Protein AF-A0A519V2M4-F1 (afdb_monomer)

Structure (mmCIF, N/CA/C/O backbone):
data_AF-A0A519V2M4-F1
#
_entry.id   AF-A0A519V2M4-F1
#
loop_
_atom_site.group_PDB
_atom_site.id
_atom_site.type_symbol
_atom_site.label_atom_id
_atom_site.label_alt_id
_atom_site.label_comp_id
_atom_site.label_asym_id
_atom_site.label_entity_id
_atom_site.label_seq_id
_atom_site.pdbx_PDB_ins_code
_atom_site.Cartn_x
_atom_site.Cartn_y
_atom_site.Cartn_z
_atom_site.occupancy
_atom_site.B_iso_or_equiv
_atom_site.auth_seq_id
_atom_site.auth_comp_id
_atom_site.auth_asym_id
_atom_site.auth_atom_id
_atom_site.pdbx_PDB_model_num
ATOM 1 N N . MET A 1 1 ? 21.438 -32.129 -92.094 1.00 58.09 1 MET A N 1
ATOM 2 C CA . MET A 1 1 ? 22.232 -31.288 -91.166 1.00 58.09 1 MET A CA 1
ATOM 3 C C . MET A 1 1 ? 21.271 -30.340 -90.459 1.00 58.09 1 MET A C 1
ATOM 5 O O . MET A 1 1 ? 20.627 -29.584 -91.165 1.00 58.09 1 MET A O 1
ATOM 9 N N . GLY A 1 2 ? 21.097 -30.385 -89.130 1.00 59.22 2 GLY A N 1
ATOM 10 C CA . GLY A 1 2 ? 20.217 -29.382 -88.497 1.00 59.22 2 GLY A CA 1
ATOM 11 C C . GLY A 1 2 ? 19.750 -29.564 -87.052 1.00 59.22 2 GLY A C 1
ATOM 12 O O . GLY A 1 2 ? 19.268 -28.591 -86.493 1.00 59.22 2 GLY A O 1
ATOM 13 N N . VAL A 1 3 ? 19.905 -30.729 -86.410 1.00 55.12 3 VAL A N 1
ATOM 14 C CA . VAL A 1 3 ? 19.306 -30.942 -85.066 1.00 55.12 3 VAL A CA 1
ATOM 15 C C . VAL A 1 3 ? 20.340 -30.894 -83.927 1.00 55.12 3 VAL A C 1
ATOM 17 O O . VAL A 1 3 ? 20.066 -30.357 -82.857 1.00 55.12 3 VAL A O 1
ATOM 20 N N . GLY A 1 4 ? 21.583 -31.327 -84.173 1.00 57.6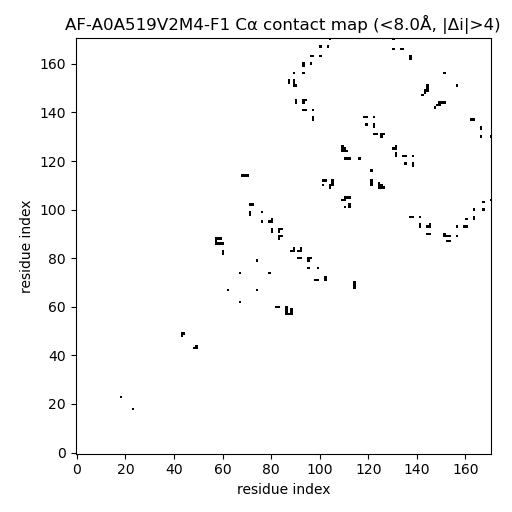2 4 GLY A N 1
ATOM 21 C CA . GLY A 1 4 ? 22.637 -31.354 -83.142 1.00 57.62 4 GLY A CA 1
ATOM 22 C C . GLY A 1 4 ? 23.121 -29.976 -82.663 1.00 57.62 4 GLY A C 1
ATOM 23 O O . GLY A 1 4 ? 23.548 -29.830 -81.521 1.00 57.62 4 GLY A O 1
ATOM 24 N N . ARG A 1 5 ? 23.007 -28.932 -83.499 1.00 63.19 5 ARG A N 1
ATOM 25 C CA . ARG A 1 5 ? 23.427 -27.558 -83.145 1.00 63.19 5 ARG A CA 1
ATOM 26 C C . ARG A 1 5 ? 22.458 -26.844 -82.200 1.00 63.19 5 ARG A C 1
ATOM 28 O O . ARG A 1 5 ? 22.880 -25.919 -81.511 1.00 63.19 5 ARG A O 1
ATOM 35 N N . TRP A 1 6 ? 21.188 -27.249 -82.171 1.00 64.06 6 TRP A N 1
ATOM 36 C CA . TRP A 1 6 ? 20.187 -26.658 -81.280 1.00 64.06 6 TRP A CA 1
ATOM 37 C C . TRP A 1 6 ? 20.323 -27.213 -79.855 1.00 64.06 6 TRP A C 1
ATOM 39 O O . TRP A 1 6 ? 20.360 -26.446 -78.896 1.00 64.06 6 TRP A O 1
ATOM 49 N N . PHE A 1 7 ? 20.556 -28.525 -79.728 1.00 62.03 7 PHE A N 1
ATOM 50 C CA . PHE A 1 7 ? 20.807 -29.186 -78.442 1.00 62.03 7 PHE A CA 1
ATOM 51 C C . PHE A 1 7 ? 22.091 -28.703 -77.749 1.00 62.03 7 PHE A C 1
ATOM 53 O O . PHE A 1 7 ? 22.096 -28.495 -76.538 1.00 62.03 7 PHE A O 1
ATOM 60 N N . ALA A 1 8 ? 23.160 -28.437 -78.508 1.00 63.94 8 ALA A N 1
ATOM 61 C CA . ALA A 1 8 ? 24.414 -27.929 -77.945 1.00 63.94 8 ALA A CA 1
ATOM 62 C C . ALA A 1 8 ? 24.279 -26.525 -77.312 1.00 63.94 8 ALA A C 1
ATOM 64 O O . ALA A 1 8 ? 24.966 -26.231 -76.337 1.00 63.94 8 ALA A O 1
ATOM 65 N N . LYS A 1 9 ? 23.368 -25.671 -77.809 1.00 62.59 9 LYS A N 1
ATOM 66 C CA . LYS A 1 9 ? 23.121 -24.325 -77.252 1.00 62.59 9 LYS A CA 1
ATOM 67 C C . LYS A 1 9 ? 22.305 -24.334 -75.957 1.00 62.59 9 LYS A C 1
ATOM 69 O O . LYS A 1 9 ? 22.457 -23.422 -75.153 1.00 62.59 9 LYS A O 1
ATOM 74 N N . LEU A 1 10 ? 21.471 -25.352 -75.746 1.00 62.97 10 LEU A N 1
ATOM 75 C CA . LEU A 1 10 ? 20.681 -25.507 -74.519 1.00 62.97 10 LEU A CA 1
ATOM 76 C C . LEU A 1 10 ? 21.541 -25.929 -73.320 1.00 62.97 10 LEU A C 1
ATOM 78 O O . LEU A 1 10 ? 21.219 -25.580 -72.190 1.00 62.97 10 LEU A O 1
ATOM 82 N N . PHE A 1 11 ? 22.662 -26.615 -73.564 1.00 61.03 11 PHE A N 1
ATOM 83 C CA . PHE A 1 11 ? 23.575 -27.072 -72.511 1.00 61.03 11 PHE A CA 1
ATOM 84 C C . PHE A 1 11 ? 24.849 -26.221 -72.354 1.00 61.03 11 PHE A C 1
ATOM 86 O O . PHE A 1 11 ? 25.523 -26.323 -71.332 1.00 61.03 11 PHE A O 1
ATOM 93 N N . SER A 1 12 ? 25.174 -25.337 -73.307 1.00 57.81 12 SER A N 1
ATOM 94 C CA . SER A 1 12 ? 26.338 -24.436 -73.201 1.00 57.81 12 SER A CA 1
ATOM 95 C C . SER A 1 12 ? 26.065 -23.141 -72.420 1.00 57.81 12 SER A C 1
ATOM 97 O O . SER A 1 12 ? 26.973 -22.334 -72.250 1.00 57.81 12 SER A O 1
ATOM 99 N N . GLY A 1 13 ? 24.824 -22.914 -71.974 1.00 54.69 13 GLY A N 1
ATOM 100 C CA . GLY A 1 13 ? 24.400 -21.725 -71.219 1.00 54.69 13 GLY A CA 1
ATOM 101 C C . GLY A 1 13 ? 24.462 -21.875 -69.697 1.00 54.69 13 GLY A C 1
ATOM 102 O O . GLY A 1 13 ? 24.016 -20.986 -68.979 1.00 54.69 13 GLY A O 1
ATOM 103 N N . GLY A 1 14 ? 25.012 -22.983 -69.192 1.00 52.94 14 GLY A N 1
ATOM 104 C CA . GLY A 1 14 ? 25.264 -23.217 -67.770 1.00 52.94 14 GLY A CA 1
ATOM 105 C C . GLY A 1 14 ? 26.476 -22.437 -67.267 1.00 52.94 14 GLY A C 1
ATOM 106 O O . GLY A 1 14 ? 27.431 -23.025 -66.760 1.00 52.94 14 GLY A O 1
ATOM 107 N N . GLY A 1 15 ? 26.454 -21.112 -67.417 1.00 50.91 15 GLY A N 1
ATOM 108 C CA . GLY A 1 15 ? 27.313 -20.244 -66.632 1.00 50.91 15 GLY A CA 1
ATOM 109 C C . GLY A 1 15 ? 26.948 -20.468 -65.173 1.00 50.91 15 GLY A C 1
ATOM 110 O O . GLY A 1 15 ? 25.916 -19.991 -64.709 1.00 50.91 15 GLY A O 1
ATOM 111 N N . LYS A 1 16 ? 27.766 -21.241 -64.454 1.00 55.62 16 LYS A N 1
ATOM 112 C CA . LYS A 1 16 ? 27.754 -21.253 -62.995 1.00 55.62 16 LYS A CA 1
ATOM 113 C C . LYS A 1 16 ? 28.049 -19.813 -62.589 1.00 55.62 16 LYS A C 1
ATOM 115 O O . LYS A 1 16 ? 29.212 -19.426 -62.517 1.00 55.62 16 LYS A O 1
ATOM 120 N N . HIS A 1 17 ? 27.015 -18.998 -62.399 1.00 56.97 17 HIS A N 1
ATOM 121 C CA . HIS A 1 17 ? 27.154 -17.743 -61.688 1.00 56.97 17 HIS A CA 1
ATOM 122 C C . HIS A 1 17 ? 27.524 -18.152 -60.271 1.00 56.97 17 HIS A C 1
ATOM 124 O O . HIS A 1 17 ? 26.652 -18.418 -59.446 1.00 56.97 17 HIS A O 1
ATOM 130 N N . LEU A 1 18 ? 28.828 -18.319 -60.023 1.00 57.22 18 LEU A N 1
ATOM 131 C CA . LEU A 1 18 ? 29.331 -18.395 -58.669 1.00 57.22 18 LEU A CA 1
ATOM 132 C C . LEU A 1 18 ? 28.782 -17.139 -57.992 1.00 57.22 18 LEU A C 1
ATOM 134 O O . LEU A 1 18 ? 29.059 -16.037 -58.482 1.00 57.22 18 LEU A O 1
ATOM 138 N N . PRO A 1 19 ? 27.949 -17.275 -56.947 1.00 60.31 19 PRO A N 1
ATOM 139 C CA . PRO A 1 19 ? 27.502 -16.108 -56.215 1.00 60.31 19 PRO A CA 1
ATOM 140 C C . PRO A 1 19 ? 28.758 -15.356 -55.785 1.00 60.31 19 PRO A C 1
ATOM 142 O O . PRO A 1 19 ? 29.703 -15.975 -55.290 1.00 60.31 19 PRO A O 1
ATOM 145 N N . ASN A 1 20 ? 28.790 -14.048 -56.061 1.00 72.44 20 ASN A N 1
ATOM 146 C CA . ASN A 1 20 ? 29.937 -13.197 -55.759 1.00 72.44 20 ASN A CA 1
ATOM 147 C C . ASN A 1 20 ? 30.458 -13.545 -54.363 1.00 72.44 20 ASN A C 1
ATOM 149 O O . ASN A 1 20 ? 29.676 -13.602 -53.416 1.00 72.44 20 ASN A O 1
ATOM 153 N N . THR A 1 21 ? 31.761 -13.776 -54.214 1.00 72.25 21 THR A N 1
ATOM 154 C CA . THR A 1 21 ? 32.349 -14.178 -52.927 1.00 72.25 21 THR A CA 1
ATOM 155 C C . THR A 1 21 ? 31.961 -13.202 -51.809 1.00 72.25 21 THR A C 1
ATOM 157 O O . THR A 1 21 ? 31.676 -13.621 -50.693 1.00 72.25 21 THR A O 1
ATOM 160 N N . ALA A 1 22 ? 31.813 -11.913 -52.134 1.00 71.62 22 ALA A N 1
ATOM 161 C CA . ALA A 1 22 ? 31.272 -10.891 -51.237 1.00 71.62 22 ALA A CA 1
ATOM 162 C C . ALA A 1 22 ? 29.820 -11.157 -50.779 1.00 71.62 22 ALA A C 1
ATOM 164 O O . ALA A 1 22 ? 29.504 -10.964 -49.609 1.00 71.62 22 ALA A O 1
ATOM 165 N N . PHE A 1 23 ? 28.947 -11.644 -51.665 1.00 77.19 23 PHE A N 1
ATOM 166 C CA . PHE A 1 23 ? 27.564 -12.016 -51.346 1.00 77.19 23 PHE A CA 1
ATOM 167 C C . PHE A 1 23 ? 27.500 -13.241 -50.424 1.00 77.19 23 PHE A C 1
ATOM 169 O O . PHE A 1 23 ? 26.738 -13.252 -49.461 1.00 77.19 23 PHE A O 1
ATOM 176 N N . LEU A 1 24 ? 28.344 -14.249 -50.665 1.00 80.31 24 LEU A N 1
ATOM 177 C CA . LEU A 1 24 ? 28.448 -15.420 -49.789 1.00 80.31 24 LEU A CA 1
ATOM 178 C C . LEU A 1 24 ? 28.970 -15.057 -48.391 1.00 80.31 24 LEU A C 1
ATOM 180 O O . LEU A 1 24 ? 28.464 -15.559 -47.387 1.00 80.31 24 LEU A O 1
ATOM 184 N N . ILE A 1 25 ? 29.962 -14.166 -48.322 1.00 80.88 25 ILE A N 1
ATOM 185 C CA . ILE A 1 25 ? 30.502 -13.655 -47.059 1.00 80.88 25 ILE A CA 1
ATOM 186 C C . ILE A 1 25 ? 29.423 -12.873 -46.300 1.00 80.88 25 ILE A C 1
ATOM 188 O O . ILE A 1 25 ? 29.211 -13.124 -45.115 1.00 80.88 25 ILE A O 1
ATOM 192 N N . PHE A 1 26 ? 28.695 -11.986 -46.984 1.00 84.56 26 PHE A N 1
ATOM 193 C CA . PHE A 1 26 ? 27.569 -11.256 -46.402 1.00 84.56 26 PHE A CA 1
ATOM 194 C C . PHE A 1 26 ? 26.508 -12.204 -45.829 1.00 84.56 26 PHE A C 1
ATOM 196 O O . PHE A 1 26 ? 26.121 -12.060 -44.672 1.00 84.56 26 PHE A O 1
ATOM 203 N N . LEU A 1 27 ? 26.093 -13.219 -46.595 1.00 86.56 27 LEU A N 1
ATOM 204 C CA . LEU A 1 27 ? 25.068 -14.172 -46.167 1.00 86.56 27 LEU A CA 1
ATOM 205 C C . LEU A 1 27 ? 25.510 -14.992 -44.944 1.00 86.56 27 LEU A C 1
ATOM 207 O O . LEU A 1 27 ? 24.711 -15.225 -44.038 1.00 86.56 27 LEU A O 1
ATOM 211 N N . LYS A 1 28 ? 26.793 -15.374 -44.876 1.00 86.31 28 LYS A N 1
ATOM 212 C CA . LYS A 1 28 ? 27.375 -16.054 -43.710 1.00 86.31 28 LYS A CA 1
ATOM 213 C C . LYS A 1 28 ? 27.281 -15.187 -42.452 1.00 86.31 28 LYS A C 1
ATOM 215 O O . LYS A 1 28 ? 26.836 -15.674 -41.416 1.00 86.31 28 LYS A O 1
ATOM 220 N N . TYR A 1 29 ? 27.687 -13.919 -42.526 1.00 90.19 29 TYR A N 1
ATOM 221 C CA . TYR A 1 29 ? 27.616 -13.021 -41.370 1.00 90.19 29 TYR A CA 1
ATOM 222 C C . TYR A 1 29 ? 26.171 -1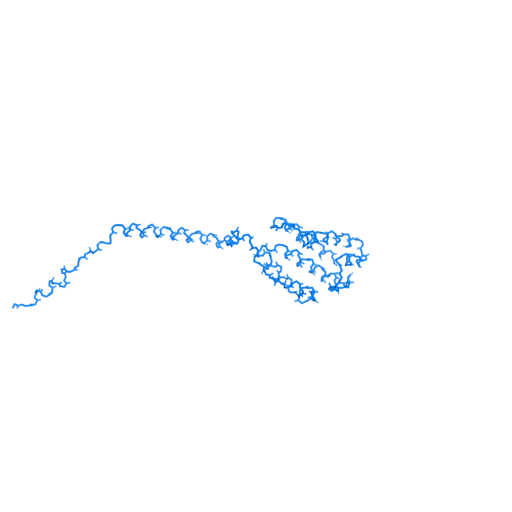2.678 -40.992 1.00 90.19 29 TYR A C 1
ATOM 224 O O . TYR A 1 29 ? 25.852 -12.664 -39.806 1.00 90.19 29 TYR A O 1
ATOM 232 N N . ALA A 1 30 ? 25.280 -12.500 -41.971 1.00 89.88 30 ALA A N 1
ATOM 233 C CA . ALA A 1 30 ? 23.855 -12.290 -41.727 1.00 89.88 30 ALA A CA 1
ATOM 234 C C . ALA A 1 30 ? 23.223 -13.478 -40.981 1.00 89.88 30 ALA A C 1
ATOM 236 O O . ALA A 1 30 ? 22.490 -13.278 -40.014 1.00 89.88 30 ALA A O 1
ATOM 237 N N . ALA A 1 31 ? 23.563 -14.713 -41.367 1.00 90.75 31 ALA A N 1
ATOM 238 C CA . ALA A 1 31 ? 23.095 -15.918 -40.686 1.00 90.75 31 ALA A CA 1
ATOM 239 C C . ALA A 1 31 ? 23.612 -16.016 -39.239 1.00 90.75 31 ALA A C 1
ATO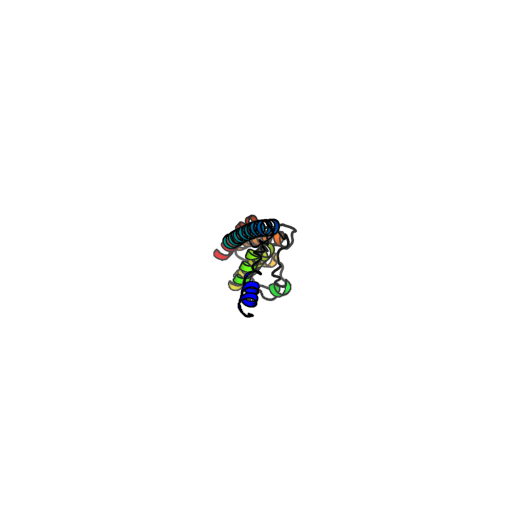M 241 O O . ALA A 1 31 ? 22.856 -16.396 -38.348 1.00 90.75 31 ALA A O 1
ATOM 242 N N . ILE A 1 32 ? 24.869 -15.631 -38.985 1.00 91.81 32 ILE A N 1
ATOM 243 C CA . ILE A 1 32 ? 25.439 -15.602 -37.628 1.00 91.81 32 ILE A CA 1
ATOM 244 C C . ILE A 1 32 ? 24.717 -14.566 -36.761 1.00 91.81 32 ILE A C 1
ATOM 246 O O . ILE A 1 32 ? 24.312 -14.887 -35.647 1.00 91.81 32 ILE A O 1
ATOM 250 N N . VAL A 1 33 ? 24.509 -13.348 -37.270 1.00 93.38 33 VAL A N 1
ATOM 251 C CA . VAL A 1 33 ? 23.782 -12.293 -36.545 1.00 93.38 33 VAL A CA 1
ATOM 252 C C . VAL A 1 33 ? 22.359 -12.739 -36.223 1.00 93.38 33 VAL A C 1
ATOM 254 O O . VAL A 1 33 ? 21.905 -12.566 -35.095 1.00 93.38 33 VAL A O 1
ATOM 257 N N . LEU A 1 34 ? 21.673 -13.366 -37.180 1.00 93.44 34 LEU A N 1
ATOM 258 C CA . LEU A 1 34 ? 20.314 -13.860 -36.987 1.00 93.44 34 LEU A CA 1
ATOM 259 C C . LEU A 1 34 ? 20.257 -14.999 -35.960 1.00 93.44 34 LEU A C 1
ATOM 261 O O . LEU A 1 34 ? 19.365 -15.011 -35.116 1.00 93.44 34 LEU A O 1
ATOM 265 N N . ALA A 1 35 ? 21.232 -15.912 -35.972 1.00 92.06 35 ALA A N 1
ATOM 266 C CA . ALA A 1 35 ? 21.340 -16.972 -34.973 1.00 92.06 35 ALA A CA 1
ATOM 267 C C . ALA A 1 35 ? 21.597 -16.412 -33.564 1.00 92.06 35 ALA A C 1
ATOM 269 O O . ALA A 1 35 ? 20.941 -16.829 -32.613 1.00 92.06 35 ALA A O 1
ATOM 270 N N . VAL A 1 36 ? 22.496 -15.431 -33.427 1.00 92.94 36 VAL A N 1
ATOM 271 C CA . VAL A 1 36 ? 22.757 -14.754 -32.146 1.00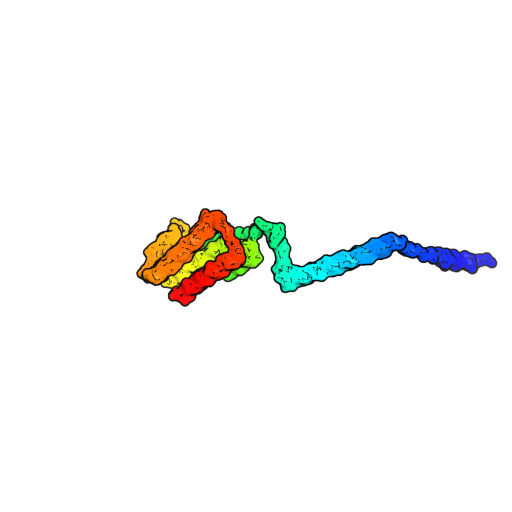 92.94 36 VAL A CA 1
ATOM 272 C C . VAL A 1 36 ? 21.512 -14.011 -31.663 1.00 92.94 36 VAL A C 1
ATOM 274 O O . VAL A 1 36 ? 21.132 -14.162 -30.506 1.00 92.94 36 VAL A O 1
ATOM 277 N N . ALA A 1 37 ? 20.830 -13.272 -32.542 1.00 89.81 37 ALA A N 1
ATOM 278 C CA . ALA A 1 37 ? 19.589 -12.575 -32.209 1.00 89.81 37 ALA A CA 1
ATOM 279 C C . ALA A 1 37 ? 18.492 -13.544 -31.744 1.00 89.81 37 ALA A C 1
ATOM 281 O O . ALA A 1 37 ? 17.781 -13.256 -30.785 1.00 89.81 37 ALA A O 1
ATOM 282 N N . LEU A 1 38 ? 18.389 -14.715 -32.378 1.00 91.81 38 LEU A N 1
ATOM 283 C CA . LEU A 1 38 ? 17.427 -15.749 -32.010 1.00 91.81 38 LEU A CA 1
ATOM 284 C C . LEU A 1 38 ? 17.770 -16.402 -30.663 1.00 91.81 38 LEU A C 1
ATOM 286 O O . LEU A 1 38 ? 16.872 -16.623 -29.854 1.00 91.81 38 LEU A O 1
ATOM 290 N N . ILE A 1 39 ? 19.052 -16.654 -30.380 1.00 89.19 39 ILE A N 1
ATOM 291 C CA . ILE A 1 39 ? 19.501 -17.148 -29.069 1.00 89.19 39 ILE A CA 1
ATOM 292 C C . ILE A 1 39 ? 19.192 -16.119 -27.979 1.00 89.19 39 ILE A C 1
ATOM 294 O O . ILE A 1 39 ? 18.601 -16.477 -26.964 1.00 89.19 39 ILE A O 1
ATOM 298 N N . VAL A 1 40 ? 19.522 -14.843 -28.202 1.00 85.38 40 VAL A N 1
ATOM 299 C CA . VAL A 1 40 ? 19.187 -13.752 -27.274 1.00 85.38 40 VAL A CA 1
ATOM 300 C C . VAL A 1 40 ? 17.676 -13.691 -27.053 1.00 85.38 40 VAL A C 1
ATOM 302 O O . VAL A 1 40 ? 17.235 -13.669 -25.910 1.00 85.38 40 VAL A O 1
ATOM 305 N N . PHE A 1 41 ? 16.874 -13.756 -28.117 1.00 84.62 41 PHE A N 1
ATOM 306 C CA . PHE A 1 41 ? 15.414 -13.757 -28.026 1.00 84.62 41 PHE A CA 1
ATOM 307 C C . PHE A 1 41 ? 14.870 -14.927 -27.189 1.00 84.62 41 PHE A C 1
ATOM 309 O O . PHE A 1 41 ? 13.999 -14.727 -26.344 1.00 84.62 41 PHE A O 1
ATOM 316 N N . ILE A 1 42 ? 15.395 -16.141 -27.380 1.00 84.00 42 ILE A N 1
ATOM 317 C CA . ILE A 1 42 ? 14.994 -17.320 -26.599 1.00 84.00 42 ILE A CA 1
ATOM 318 C C . ILE A 1 42 ? 15.393 -17.164 -25.130 1.00 84.00 42 ILE A C 1
ATOM 320 O O . ILE A 1 42 ? 14.572 -17.428 -24.256 1.00 84.00 42 ILE A O 1
ATOM 324 N N . VAL A 1 43 ? 16.617 -16.705 -24.851 1.00 82.31 43 VAL A N 1
ATOM 325 C CA . VAL A 1 43 ? 17.085 -16.441 -23.482 1.00 82.31 43 VAL A CA 1
ATOM 326 C C . VAL A 1 43 ? 16.174 -15.413 -22.809 1.00 82.31 43 VAL A C 1
ATOM 328 O O . VAL A 1 43 ? 15.656 -15.676 -21.729 1.00 82.31 43 VAL A O 1
ATOM 331 N N . MET A 1 44 ? 15.876 -14.293 -23.471 1.00 73.94 44 MET A N 1
ATOM 332 C CA . MET A 1 44 ? 14.962 -13.278 -22.935 1.00 73.94 44 MET A CA 1
ATOM 333 C C . MET A 1 44 ? 13.566 -13.844 -22.646 1.00 73.94 44 MET A C 1
ATOM 335 O O . MET A 1 44 ? 12.998 -13.567 -21.591 1.00 73.94 44 MET A O 1
ATOM 339 N N . LYS A 1 45 ? 13.039 -14.687 -23.543 1.00 75.31 45 LYS A N 1
ATOM 340 C CA . LYS A 1 45 ? 11.725 -15.323 -23.387 1.00 75.31 45 LYS A CA 1
ATOM 341 C C . LYS A 1 45 ? 11.679 -16.335 -22.236 1.00 75.31 45 LYS A C 1
ATOM 343 O O . LYS A 1 45 ? 10.661 -16.410 -21.558 1.00 75.31 45 LYS A O 1
ATOM 348 N N . ILE A 1 46 ? 12.748 -17.103 -22.012 1.00 70.25 46 ILE A N 1
ATOM 349 C CA . ILE A 1 46 ? 12.821 -18.103 -20.930 1.00 70.25 46 ILE A CA 1
ATOM 350 C C . ILE A 1 46 ? 12.978 -17.430 -19.563 1.00 70.25 46 ILE A C 1
ATOM 352 O O . ILE A 1 46 ? 12.357 -17.861 -18.598 1.00 70.25 46 ILE A O 1
ATOM 356 N N . PHE A 1 47 ? 13.772 -16.361 -19.478 1.00 66.38 47 PHE A N 1
ATOM 357 C CA . PHE A 1 47 ? 13.999 -15.635 -18.225 1.00 66.38 47 PHE A CA 1
ATOM 358 C C . PHE A 1 47 ? 12.905 -14.611 -17.890 1.00 66.38 47 PHE A C 1
ATOM 360 O O . PHE A 1 47 ? 13.043 -13.884 -16.909 1.00 66.38 47 PHE A O 1
ATOM 367 N N . GLY A 1 48 ? 11.833 -14.515 -18.687 1.00 53.31 48 GLY A N 1
ATOM 368 C CA . GLY A 1 48 ? 10.776 -13.524 -18.463 1.00 53.31 48 GLY A CA 1
ATOM 369 C C . GLY A 1 48 ? 11.295 -12.081 -18.482 1.00 53.31 48 GLY A C 1
ATOM 370 O O . GLY A 1 48 ? 10.679 -11.197 -17.890 1.00 53.31 48 GLY A O 1
ATOM 371 N N . LEU A 1 49 ? 12.436 -11.841 -19.145 1.00 50.31 49 LEU A N 1
ATOM 372 C CA . LEU A 1 49 ? 13.003 -10.514 -19.363 1.00 50.31 49 LEU A CA 1
ATOM 373 C C . LEU A 1 49 ? 12.171 -9.833 -20.445 1.00 50.31 49 LEU A C 1
ATOM 375 O O . LEU A 1 49 ? 12.557 -9.733 -21.610 1.00 50.31 49 LEU A O 1
ATOM 379 N N . ASP A 1 50 ? 10.983 -9.402 -20.038 1.00 53.00 50 ASP A N 1
ATOM 380 C CA . ASP A 1 50 ? 10.186 -8.454 -20.785 1.00 53.00 50 ASP A CA 1
ATOM 381 C C . ASP A 1 50 ? 11.092 -7.246 -21.076 1.00 53.00 50 ASP A C 1
ATOM 383 O O . ASP A 1 50 ? 11.794 -6.748 -20.188 1.00 53.00 50 ASP A O 1
ATOM 387 N N . LEU A 1 51 ? 11.100 -6.762 -22.320 1.00 47.88 51 LEU A N 1
ATOM 388 C CA . LEU A 1 51 ? 11.856 -5.582 -22.774 1.00 47.88 51 LEU A CA 1
ATOM 389 C C . LEU A 1 51 ? 11.341 -4.277 -22.113 1.00 47.88 51 LEU A C 1
ATOM 391 O O . LEU A 1 51 ? 11.428 -3.196 -22.683 1.00 47.88 51 LEU A O 1
ATOM 395 N N . LYS A 1 52 ? 10.795 -4.358 -20.900 1.00 48.53 52 LYS A N 1
ATOM 396 C CA . LYS A 1 52 ? 10.293 -3.255 -20.085 1.00 48.53 52 LYS A CA 1
ATOM 397 C C . LYS A 1 52 ? 11.394 -2.589 -19.251 1.00 48.53 52 LYS A C 1
ATOM 399 O O . LYS A 1 52 ? 11.245 -1.423 -18.915 1.00 48.53 52 LYS A O 1
ATOM 404 N N . PHE A 1 53 ? 12.529 -3.252 -18.995 1.00 47.19 53 PHE A N 1
ATOM 405 C CA . PHE A 1 53 ? 13.654 -2.678 -18.225 1.00 47.19 53 PHE A CA 1
ATOM 406 C C . PHE A 1 53 ? 14.383 -1.502 -18.910 1.00 47.19 53 PHE A C 1
ATOM 408 O O . PHE A 1 53 ? 15.141 -0.783 -18.269 1.00 47.19 53 PHE A O 1
ATOM 415 N N . LEU A 1 54 ? 14.153 -1.289 -20.206 1.00 49.06 54 LEU A N 1
ATOM 416 C CA . LEU A 1 54 ? 14.781 -0.258 -21.041 1.00 49.06 54 LEU A CA 1
ATOM 417 C C . LEU A 1 54 ? 13.824 0.887 -21.397 1.00 49.06 54 LEU A C 1
ATOM 419 O O . LEU A 1 54 ? 14.211 1.864 -22.032 1.00 49.06 54 LEU A O 1
ATOM 423 N N . THR A 1 55 ? 12.594 0.820 -20.898 1.00 47.25 55 THR A N 1
ATOM 424 C CA . THR A 1 55 ? 11.643 1.925 -20.909 1.00 47.25 55 THR A CA 1
ATOM 425 C C . THR A 1 55 ? 11.241 2.192 -19.469 1.00 47.25 55 THR A C 1
ATOM 427 O O . THR A 1 55 ? 10.323 1.559 -18.960 1.00 47.25 55 THR A O 1
ATOM 430 N N . GLY A 1 56 ? 11.913 3.142 -18.812 1.00 47.53 56 GLY A N 1
ATOM 431 C CA . GLY A 1 56 ? 11.566 3.673 -17.483 1.00 47.53 56 GLY A CA 1
ATOM 432 C C . GLY A 1 56 ? 10.235 4.437 -17.454 1.00 47.53 56 GLY A C 1
ATOM 433 O O . GLY A 1 56 ? 10.132 5.509 -16.870 1.00 47.53 56 GLY A O 1
ATOM 434 N N . LYS A 1 57 ? 9.220 3.919 -18.142 1.00 42.16 57 LYS A N 1
ATOM 435 C CA . LYS A 1 57 ? 7.845 4.391 -18.129 1.00 42.16 57 LYS A CA 1
ATOM 436 C C . LYS A 1 57 ? 6.984 3.165 -17.888 1.00 42.16 57 LYS A C 1
ATOM 438 O O . LYS A 1 57 ? 6.729 2.388 -18.807 1.00 42.16 57 LYS A O 1
ATOM 443 N N . SER A 1 58 ? 6.612 2.991 -16.622 1.00 45.00 58 SER A N 1
ATOM 444 C CA . SER A 1 58 ? 5.546 2.094 -16.188 1.00 45.00 58 SER A CA 1
ATOM 445 C C . SER A 1 58 ? 4.393 2.202 -17.185 1.00 45.00 58 SER A C 1
ATOM 447 O O . SER A 1 58 ? 3.859 3.293 -17.398 1.00 45.00 58 SER A O 1
ATOM 449 N N . LYS A 1 59 ? 4.052 1.098 -17.859 1.00 39.41 59 LYS A N 1
ATOM 450 C CA . LYS A 1 59 ? 2.784 1.031 -18.583 1.00 39.41 59 LYS A CA 1
ATOM 451 C C . LYS A 1 59 ? 1.704 1.092 -17.513 1.00 39.41 59 LYS A C 1
ATOM 453 O O . LYS A 1 59 ? 1.534 0.149 -16.744 1.00 39.41 59 LYS A O 1
ATOM 458 N N . THR A 1 60 ? 1.027 2.228 -17.456 1.00 42.44 60 THR A N 1
ATOM 459 C CA . THR A 1 60 ? -0.163 2.447 -16.650 1.00 42.44 60 THR A CA 1
ATOM 460 C C . THR A 1 60 ? -1.241 1.500 -17.163 1.00 42.44 60 THR A C 1
ATOM 462 O O . THR A 1 60 ? -1.870 1.750 -18.188 1.00 42.44 60 THR A O 1
ATOM 465 N N . VAL A 1 61 ? -1.433 0.374 -16.477 1.00 46.22 61 VAL A N 1
ATOM 466 C CA . VAL A 1 61 ? -2.785 -0.169 -16.348 1.00 46.22 61 VAL A CA 1
ATOM 467 C C . VAL A 1 61 ? -3.523 0.902 -15.557 1.00 46.22 61 VAL A C 1
ATOM 469 O O . VAL A 1 61 ? -3.329 1.032 -14.353 1.00 46.22 61 VAL A O 1
ATOM 472 N N . ASP A 1 62 ? -4.188 1.791 -16.282 1.00 47.09 62 ASP A N 1
ATOM 473 C CA . ASP A 1 62 ? -4.885 2.929 -15.705 1.00 47.09 62 ASP A CA 1
ATOM 474 C C . ASP A 1 62 ? -6.243 2.402 -15.253 1.00 47.09 62 ASP A C 1
ATOM 476 O O . ASP A 1 62 ? -7.159 2.263 -16.056 1.00 47.09 62 ASP A O 1
ATOM 480 N N . ILE A 1 63 ? -6.332 1.977 -13.993 1.00 54.19 63 ILE A N 1
ATOM 481 C CA . ILE A 1 63 ? -7.636 1.900 -13.339 1.00 54.19 63 ILE A CA 1
ATOM 482 C C . ILE A 1 63 ? -7.974 3.356 -13.037 1.00 54.19 63 ILE A C 1
ATOM 484 O O . ILE A 1 63 ? -7.236 3.959 -12.244 1.00 54.19 63 ILE A O 1
ATOM 488 N N . PRO A 1 64 ? -9.010 3.945 -13.666 1.00 58.19 64 PRO A N 1
ATOM 489 C CA . PRO A 1 64 ? -9.361 5.328 -13.410 1.00 58.19 64 PRO A CA 1
ATOM 490 C C . PRO A 1 64 ? -9.503 5.533 -11.904 1.00 58.19 64 PRO A C 1
ATOM 492 O O . PRO A 1 64 ? -10.201 4.787 -11.214 1.00 58.19 64 PRO A O 1
ATOM 495 N N . TYR A 1 65 ? -8.771 6.519 -11.384 1.00 57.38 65 TYR A N 1
ATOM 496 C CA . TYR A 1 65 ? -8.700 6.801 -9.951 1.00 57.38 65 TYR A CA 1
ATOM 497 C C . TYR A 1 65 ? -10.099 6.888 -9.326 1.00 57.38 65 TYR A C 1
ATOM 499 O O . TYR A 1 65 ? -10.300 6.350 -8.240 1.00 57.38 65 TYR A O 1
ATOM 507 N N . GLU A 1 66 ? -11.047 7.501 -10.037 1.00 53.44 66 GLU A N 1
ATOM 508 C CA . GLU A 1 66 ? -12.434 7.682 -9.601 1.00 53.44 66 GLU A CA 1
ATOM 509 C C . GLU A 1 66 ? -13.222 6.365 -9.565 1.00 53.44 66 GLU A C 1
ATOM 511 O O . GLU A 1 66 ? -13.806 6.057 -8.532 1.00 53.44 66 GLU A O 1
ATOM 516 N N . GLU A 1 67 ? -13.133 5.513 -10.592 1.00 57.62 67 GLU A N 1
ATOM 517 C CA . GLU A 1 67 ? -13.838 4.215 -10.616 1.00 57.62 67 GLU A CA 1
ATOM 518 C C . GLU A 1 67 ? -13.421 3.311 -9.442 1.00 57.62 67 GLU A C 1
ATOM 520 O O . GLU A 1 67 ? -14.261 2.706 -8.780 1.00 57.62 67 GLU A O 1
ATOM 525 N N . SER A 1 68 ? -12.123 3.277 -9.111 1.00 60.22 68 SER A N 1
ATOM 526 C CA . SER A 1 68 ? -11.625 2.489 -7.968 1.00 60.22 68 SER A CA 1
ATOM 527 C C . SER A 1 68 ? -12.057 3.019 -6.595 1.00 60.22 68 SER A C 1
ATOM 529 O O . SER A 1 68 ? -11.994 2.287 -5.606 1.00 60.22 68 SER A O 1
ATOM 531 N N . LEU A 1 69 ? -12.437 4.297 -6.511 1.00 61.62 69 LEU A N 1
ATOM 532 C CA . LEU A 1 69 ? -12.919 4.908 -5.276 1.00 61.62 69 LEU A CA 1
ATOM 533 C C . LEU A 1 69 ? -14.431 4.795 -5.129 1.00 61.62 69 LEU A C 1
ATOM 535 O O . LEU A 1 69 ? -14.899 4.803 -4.002 1.00 61.62 69 LEU A O 1
ATOM 539 N N . GLU A 1 70 ? -15.197 4.694 -6.212 1.00 64.88 70 GLU A N 1
ATOM 540 C CA . GLU A 1 70 ? -16.661 4.677 -6.130 1.00 64.88 70 GLU A CA 1
ATOM 541 C C . GLU A 1 70 ? -17.241 3.332 -5.696 1.00 64.88 70 GLU A C 1
ATOM 543 O O . GLU A 1 70 ? -18.285 3.310 -5.039 1.00 64.88 70 GLU A O 1
ATOM 548 N N . ASN A 1 71 ? -16.566 2.212 -5.979 1.00 79.38 71 ASN A N 1
ATOM 549 C CA . ASN A 1 71 ? -17.003 0.917 -5.465 1.00 79.38 71 ASN A CA 1
ATOM 550 C C . ASN A 1 71 ? -15.861 -0.096 -5.308 1.00 79.38 71 ASN A C 1
ATOM 552 O O . ASN A 1 71 ? -15.546 -0.865 -6.215 1.00 79.38 71 ASN A O 1
ATOM 556 N N . ILE A 1 72 ? -15.289 -0.178 -4.104 1.00 85.88 72 ILE A N 1
ATOM 557 C CA . ILE A 1 72 ? -14.247 -1.173 -3.805 1.00 85.88 72 ILE A CA 1
ATOM 558 C C . ILE A 1 72 ? -14.727 -2.628 -3.910 1.00 85.88 72 ILE A C 1
ATOM 560 O O . ILE A 1 72 ? -13.892 -3.521 -4.009 1.00 85.88 72 ILE A O 1
ATOM 564 N N . HIS A 1 73 ? -16.036 -2.903 -3.875 1.00 85.38 73 HIS A N 1
ATOM 565 C CA . HIS A 1 73 ? -16.559 -4.272 -3.931 1.00 85.38 73 HIS A CA 1
ATOM 566 C C . HIS A 1 73 ? -16.663 -4.826 -5.357 1.00 85.38 73 HIS A C 1
ATOM 568 O O . HIS A 1 73 ? -16.779 -6.040 -5.513 1.00 85.38 73 HIS A O 1
ATOM 574 N N . GLU A 1 74 ? -16.603 -3.967 -6.375 1.00 84.31 74 GLU A N 1
ATOM 575 C CA . GLU A 1 74 ? -16.643 -4.363 -7.790 1.00 84.31 74 GLU A CA 1
ATOM 576 C C . GLU A 1 74 ? -15.250 -4.616 -8.382 1.00 84.31 74 GLU A C 1
ATOM 578 O O . GLU A 1 74 ? -15.131 -5.151 -9.482 1.00 84.31 74 GLU A O 1
ATOM 583 N N . ILE A 1 75 ? -14.189 -4.264 -7.651 1.00 83.69 75 ILE A N 1
ATOM 584 C CA . ILE A 1 75 ? -12.807 -4.427 -8.105 1.00 83.69 75 ILE A CA 1
ATOM 585 C C . ILE A 1 75 ? -12.391 -5.901 -8.014 1.00 83.69 75 ILE A C 1
ATOM 587 O O . ILE A 1 75 ? -12.409 -6.496 -6.934 1.00 83.69 75 ILE A O 1
ATOM 591 N N . ASP A 1 76 ? -11.916 -6.456 -9.131 1.00 86.81 76 ASP A N 1
ATOM 592 C CA . ASP A 1 76 ? -11.188 -7.729 -9.156 1.00 86.81 76 ASP A CA 1
ATOM 593 C C . ASP A 1 76 ? -9.738 -7.509 -8.694 1.00 86.81 76 ASP A C 1
ATOM 595 O O . ASP A 1 76 ? -8.831 -7.204 -9.475 1.00 86.81 76 ASP A O 1
ATOM 599 N N . PHE A 1 77 ? -9.525 -7.553 -7.378 1.00 89.81 77 PHE A N 1
ATOM 600 C CA . PHE A 1 77 ? -8.221 -7.237 -6.801 1.00 89.81 77 PHE A CA 1
ATOM 601 C C . PHE A 1 77 ? -7.128 -8.205 -7.235 1.00 89.81 77 PHE A C 1
ATOM 603 O O . PHE A 1 77 ? -5.982 -7.786 -7.361 1.00 89.81 77 PHE A O 1
ATOM 610 N N . GLU A 1 78 ? -7.458 -9.474 -7.429 1.00 86.19 78 GLU A N 1
ATOM 611 C CA . GLU A 1 78 ? -6.536 -10.525 -7.832 1.00 86.19 78 GLU A CA 1
ATOM 612 C C . GLU A 1 78 ? -5.942 -10.202 -9.206 1.00 86.19 78 GLU A C 1
ATOM 614 O O . GLU A 1 78 ? -4.723 -10.022 -9.317 1.00 86.19 78 GLU A O 1
ATOM 619 N N . ASP A 1 79 ? -6.799 -10.004 -10.209 1.00 86.06 79 ASP A N 1
ATOM 620 C CA . ASP A 1 79 ? -6.373 -9.687 -11.571 1.00 86.06 79 ASP A CA 1
ATOM 621 C C . ASP A 1 79 ? -5.651 -8.334 -11.629 1.00 86.06 79 ASP A C 1
ATOM 623 O O . ASP A 1 79 ? -4.597 -8.187 -12.260 1.00 86.06 79 ASP A O 1
ATOM 627 N N . HIS A 1 80 ? -6.184 -7.308 -10.962 1.00 85.88 80 HIS A N 1
ATOM 628 C CA . HIS A 1 80 ? -5.586 -5.975 -10.997 1.00 85.88 80 HIS A CA 1
ATOM 629 C C . HIS A 1 80 ? -4.230 -5.910 -10.286 1.00 85.88 80 HIS A C 1
ATOM 631 O O . HIS A 1 80 ? -3.317 -5.234 -10.773 1.00 85.88 80 HIS A O 1
ATOM 637 N N . LEU A 1 81 ? -4.071 -6.609 -9.159 1.00 90.75 81 LEU A N 1
ATOM 638 C CA . LEU A 1 81 ? -2.816 -6.634 -8.411 1.00 90.75 81 LEU A CA 1
ATOM 639 C C . LEU A 1 81 ? -1.741 -7.407 -9.178 1.00 90.75 81 LEU A C 1
ATOM 641 O O . LEU A 1 81 ? -0.617 -6.915 -9.299 1.00 90.75 81 LEU A O 1
ATOM 645 N N . GLU A 1 82 ? -2.087 -8.562 -9.756 1.00 88.88 82 GLU A N 1
ATOM 646 C CA . GLU A 1 82 ? -1.172 -9.321 -10.611 1.00 88.88 82 GLU A CA 1
ATOM 647 C C . GLU A 1 82 ? -0.708 -8.473 -11.803 1.00 88.88 82 GLU A C 1
ATOM 649 O O . GLU A 1 82 ? 0.492 -8.369 -12.079 1.00 88.88 82 GLU A O 1
ATOM 654 N N . ASN A 1 83 ? -1.640 -7.790 -12.470 1.00 86.69 83 ASN A N 1
ATOM 655 C CA . ASN A 1 83 ? -1.324 -6.907 -13.587 1.00 86.69 83 ASN A CA 1
ATOM 656 C C . ASN A 1 83 ? -0.390 -5.757 -13.181 1.00 86.69 83 ASN A C 1
ATOM 658 O O . ASN A 1 83 ? 0.582 -5.488 -13.892 1.00 86.69 83 ASN A O 1
ATOM 662 N N . ALA A 1 84 ? -0.640 -5.107 -12.040 1.00 88.69 84 ALA A N 1
ATOM 663 C CA . ALA A 1 84 ? 0.199 -4.020 -11.536 1.00 88.69 84 ALA A CA 1
ATOM 664 C C . ALA A 1 84 ? 1.625 -4.491 -11.198 1.00 88.69 84 ALA A C 1
ATOM 666 O O . ALA A 1 84 ? 2.602 -3.813 -11.527 1.00 88.69 84 ALA A O 1
ATOM 667 N N . ILE A 1 85 ? 1.768 -5.674 -10.594 1.00 90.31 85 ILE A N 1
ATOM 668 C CA . ILE A 1 85 ? 3.074 -6.269 -10.274 1.00 90.31 85 ILE A CA 1
ATOM 669 C C . ILE A 1 85 ? 3.821 -6.648 -11.564 1.00 90.31 85 ILE A C 1
ATOM 671 O O . ILE A 1 85 ? 4.990 -6.292 -11.739 1.00 90.31 85 ILE A O 1
ATOM 675 N N . ASN A 1 86 ? 3.143 -7.304 -12.509 1.00 89.00 86 ASN A N 1
ATOM 676 C CA . ASN A 1 86 ? 3.718 -7.736 -13.789 1.00 89.00 86 ASN A CA 1
ATOM 677 C C . ASN A 1 86 ? 4.075 -6.564 -14.719 1.00 89.00 86 ASN A C 1
ATOM 679 O O . ASN A 1 86 ? 4.952 -6.677 -15.585 1.00 89.00 86 ASN A O 1
ATOM 683 N N . SER A 1 87 ? 3.413 -5.417 -14.565 1.00 86.75 87 SER A N 1
ATOM 684 C CA . SER A 1 87 ? 3.756 -4.187 -15.279 1.00 86.75 87 SER A CA 1
ATOM 685 C C . SER A 1 87 ? 4.857 -3.372 -14.592 1.00 86.75 87 SER A C 1
ATOM 687 O O . SER A 1 87 ? 5.293 -2.369 -15.159 1.00 86.75 87 SER A O 1
ATOM 689 N N . GLY A 1 88 ? 5.315 -3.784 -13.402 1.00 87.31 88 GLY A N 1
ATOM 690 C CA . GLY A 1 88 ? 6.257 -3.027 -12.575 1.00 87.31 88 GLY A CA 1
ATOM 691 C C . GLY A 1 88 ? 5.656 -1.746 -11.989 1.00 87.31 88 GLY A C 1
ATOM 692 O O . GLY A 1 88 ? 6.392 -0.862 -11.555 1.00 87.31 88 GLY A O 1
ATOM 693 N N . ASN A 1 89 ? 4.325 -1.617 -11.989 1.00 89.88 89 ASN A N 1
ATOM 694 C CA . ASN A 1 89 ? 3.620 -0.488 -11.399 1.00 89.88 89 ASN A CA 1
ATOM 695 C C . ASN A 1 89 ? 3.365 -0.744 -9.910 1.00 89.88 89 ASN A C 1
ATOM 697 O O . ASN A 1 89 ? 2.234 -0.906 -9.455 1.00 89.88 89 ASN A O 1
ATOM 701 N N . TYR A 1 90 ? 4.444 -0.780 -9.137 1.00 92.50 90 TYR A N 1
ATOM 702 C CA . TYR A 1 90 ? 4.377 -1.109 -7.718 1.00 92.50 90 TYR A CA 1
ATOM 703 C C . TYR A 1 90 ? 3.636 -0.043 -6.890 1.00 92.50 90 TYR A C 1
ATOM 705 O O . TYR A 1 90 ? 3.003 -0.378 -5.895 1.00 92.50 90 TYR A O 1
ATOM 713 N N . ARG A 1 91 ? 3.612 1.226 -7.328 1.00 91.50 91 ARG A N 1
ATOM 714 C CA . ARG A 1 91 ? 2.777 2.272 -6.705 1.00 91.50 91 ARG A CA 1
ATOM 715 C C . ARG A 1 91 ? 1.286 1.942 -6.823 1.00 91.50 91 ARG A C 1
ATOM 717 O O . ARG A 1 91 ? 0.554 2.061 -5.843 1.00 91.50 91 ARG A O 1
ATOM 724 N N . LEU A 1 92 ? 0.842 1.485 -7.998 1.00 91.00 92 LEU A N 1
ATOM 725 C CA . LEU A 1 92 ? -0.524 0.990 -8.188 1.00 91.00 92 LEU A CA 1
ATOM 726 C C . LEU A 1 92 ? -0.779 -0.283 -7.374 1.00 91.00 92 LEU A C 1
ATOM 728 O O . LEU A 1 92 ? -1.838 -0.403 -6.768 1.00 91.00 92 LEU A O 1
ATOM 732 N N . ALA A 1 93 ? 0.190 -1.198 -7.305 1.00 93.88 93 ALA A N 1
ATOM 733 C CA . ALA A 1 93 ? 0.058 -2.406 -6.495 1.00 93.88 93 ALA A CA 1
ATOM 734 C C . ALA A 1 93 ? -0.168 -2.075 -5.007 1.00 93.88 93 ALA A C 1
ATOM 736 O O . ALA A 1 93 ? -1.077 -2.620 -4.390 1.00 93.88 93 ALA A O 1
ATOM 737 N N . VAL A 1 94 ? 0.576 -1.115 -4.444 1.00 94.94 94 VAL A N 1
ATOM 738 C CA . VAL A 1 94 ? 0.372 -0.645 -3.059 1.00 94.94 94 VAL A CA 1
ATOM 739 C C . VAL A 1 94 ? -1.013 -0.020 -2.868 1.00 94.94 94 VAL A C 1
ATOM 741 O O . VAL A 1 94 ? -1.671 -0.293 -1.865 1.00 94.94 94 VAL A O 1
ATOM 744 N N . ARG A 1 95 ? -1.505 0.768 -3.834 1.00 92.94 95 ARG A N 1
ATOM 745 C CA . ARG A 1 95 ? -2.882 1.293 -3.793 1.00 92.94 95 ARG A CA 1
ATOM 746 C C . ARG A 1 95 ? -3.910 0.166 -3.758 1.00 92.94 95 ARG A C 1
ATOM 748 O O . ARG A 1 95 ? -4.826 0.207 -2.943 1.00 92.94 95 ARG A O 1
ATOM 755 N N . LEU A 1 96 ? -3.764 -0.828 -4.629 1.00 93.81 96 LEU A N 1
ATOM 756 C CA . LEU A 1 96 ? -4.675 -1.968 -4.699 1.00 93.81 96 LEU A CA 1
ATOM 757 C C . LEU A 1 96 ? -4.663 -2.780 -3.401 1.00 93.81 96 LEU A C 1
ATOM 759 O O . LEU A 1 96 ? -5.728 -3.145 -2.914 1.00 93.81 96 LEU A O 1
ATOM 763 N N . LEU A 1 97 ? -3.492 -2.985 -2.789 1.00 96.19 97 LEU A N 1
ATOM 764 C CA . LEU A 1 97 ? -3.377 -3.608 -1.466 1.00 96.19 97 LEU A CA 1
ATOM 765 C C . LEU A 1 97 ? -4.122 -2.814 -0.385 1.00 96.19 97 LEU A C 1
ATOM 767 O O . LEU A 1 97 ? -4.821 -3.405 0.443 1.00 96.19 97 LEU A O 1
ATOM 771 N N . TYR A 1 98 ? -4.019 -1.483 -0.405 1.00 96.62 98 TYR A N 1
ATOM 772 C CA . TYR A 1 98 ? -4.725 -0.623 0.542 1.00 96.62 98 TYR A CA 1
ATOM 773 C C . TYR A 1 98 ? -6.248 -0.705 0.368 1.00 96.62 98 TYR A C 1
ATOM 775 O O . TYR A 1 98 ? -6.966 -0.971 1.331 1.00 96.62 98 TYR A O 1
ATOM 783 N N . LEU A 1 99 ? -6.746 -0.575 -0.866 1.00 95.00 99 LEU A N 1
ATOM 784 C CA . LEU A 1 99 ? -8.174 -0.696 -1.181 1.00 95.00 99 LEU A CA 1
ATOM 785 C C . LEU A 1 99 ? -8.726 -2.091 -0.842 1.00 95.00 99 LEU A C 1
ATOM 787 O O . LEU A 1 99 ? -9.796 -2.200 -0.244 1.00 95.00 99 LEU A O 1
ATOM 791 N N . LYS A 1 100 ? -7.968 -3.158 -1.129 1.00 95.62 100 LYS A N 1
ATOM 792 C CA . LYS A 1 100 ? -8.316 -4.533 -0.740 1.00 95.62 100 LYS A CA 1
ATOM 793 C C . LYS A 1 100 ? -8.432 -4.676 0.777 1.00 95.62 100 LYS A C 1
ATOM 795 O O . LYS A 1 100 ? -9.331 -5.346 1.276 1.00 95.62 100 LYS A O 1
ATOM 800 N N . THR A 1 101 ? -7.547 -4.017 1.519 1.00 97.31 101 THR A N 1
ATOM 801 C CA . THR A 1 101 ? -7.574 -4.010 2.987 1.00 97.31 101 THR A CA 1
ATOM 802 C C . THR A 1 101 ? -8.801 -3.269 3.520 1.00 97.31 101 THR A C 1
ATOM 804 O O . THR A 1 101 ? -9.488 -3.789 4.398 1.00 97.31 101 THR A O 1
ATOM 807 N N . LEU A 1 102 ? -9.155 -2.112 2.947 1.00 96.75 102 LEU A N 1
ATOM 808 C CA . LEU A 1 102 ? -10.410 -1.421 3.272 1.00 96.75 102 LEU A CA 1
ATOM 809 C C . LEU A 1 102 ? -11.629 -2.311 3.000 1.00 96.75 102 LEU A C 1
ATOM 811 O O . LEU A 1 102 ? -12.523 -2.396 3.843 1.00 96.75 102 LEU A O 1
ATOM 815 N N . LYS A 1 103 ? -11.642 -3.037 1.876 1.00 95.44 103 LYS A N 1
ATOM 816 C CA . LYS A 1 103 ? -12.697 -4.014 1.578 1.00 95.44 103 LYS A CA 1
ATOM 817 C C . LYS A 1 103 ? -12.770 -5.098 2.649 1.00 95.44 103 LYS A C 1
ATOM 819 O O . LYS A 1 103 ? -13.842 -5.349 3.181 1.00 95.44 103 LYS A O 1
ATOM 824 N N . HIS A 1 104 ? -11.641 -5.692 3.026 1.00 96.00 104 HIS A N 1
ATOM 825 C CA . HIS A 1 104 ? -11.582 -6.723 4.064 1.00 96.00 104 HIS A CA 1
ATOM 826 C C . HIS A 1 104 ? -12.060 -6.253 5.442 1.00 96.00 104 HIS A C 1
ATOM 828 O O . HIS A 1 104 ? -12.666 -7.039 6.174 1.00 96.00 104 HIS A O 1
ATOM 834 N N . LEU A 1 105 ? -11.782 -5.002 5.808 1.00 97.19 105 LEU A N 1
ATOM 835 C CA . LEU A 1 105 ? -12.290 -4.390 7.036 1.00 97.19 105 LEU A CA 1
ATOM 836 C C . LEU A 1 105 ? -13.804 -4.149 6.956 1.00 97.19 105 LEU A C 1
ATOM 838 O O . LEU A 1 105 ? -14.524 -4.410 7.920 1.00 97.19 105 LEU A O 1
ATOM 842 N N . THR A 1 106 ? -14.288 -3.705 5.796 1.00 95.81 106 THR A N 1
ATOM 843 C CA . THR A 1 106 ? -15.712 -3.446 5.531 1.00 95.81 106 THR A CA 1
ATOM 844 C C . THR A 1 106 ? -16.527 -4.735 5.535 1.00 95.81 106 THR A C 1
ATOM 846 O O . THR A 1 106 ? -17.539 -4.815 6.223 1.00 95.81 106 THR A O 1
ATOM 849 N N . ASP A 1 107 ? -16.044 -5.783 4.861 1.00 95.38 107 ASP A N 1
ATOM 850 C CA . ASP A 1 107 ? -16.673 -7.111 4.816 1.00 95.38 107 ASP A CA 1
ATOM 851 C C . ASP A 1 107 ? -16.832 -7.719 6.227 1.00 95.38 107 ASP A C 1
ATOM 853 O O . ASP A 1 107 ? -17.750 -8.499 6.483 1.00 95.38 107 ASP A O 1
ATOM 857 N N . ARG A 1 108 ? -15.954 -7.338 7.166 1.00 96.12 108 ARG A N 1
ATOM 858 C CA . ARG A 1 108 ? -15.999 -7.738 8.583 1.00 96.12 108 ARG A CA 1
ATOM 859 C C . ARG A 1 108 ? -16.766 -6.760 9.483 1.00 96.12 108 ARG A C 1
ATOM 861 O O . ARG A 1 108 ? -16.816 -6.975 10.691 1.00 96.12 108 ARG A O 1
ATOM 868 N N . ASN A 1 109 ? -17.383 -5.714 8.929 1.00 96.06 109 ASN A N 1
ATOM 869 C CA . ASN A 1 109 ? -18.072 -4.639 9.657 1.00 96.06 109 ASN A CA 1
ATOM 870 C C . ASN A 1 109 ? -17.182 -3.898 10.677 1.00 96.06 109 ASN A C 1
ATOM 872 O O . ASN A 1 109 ? -17.674 -3.403 11.690 1.00 96.06 109 ASN A O 1
ATOM 876 N N . LEU A 1 110 ? -15.869 -3.834 10.433 1.00 96.75 110 LEU A N 1
ATOM 877 C CA . LEU A 1 110 ? -14.919 -3.124 11.299 1.00 96.75 110 LEU A CA 1
ATOM 878 C C . LEU A 1 110 ? -14.825 -1.632 10.966 1.00 96.75 110 LEU A C 1
ATOM 880 O O . LEU A 1 110 ? -14.449 -0.841 11.827 1.00 96.75 110 LEU A O 1
ATOM 884 N N . ILE A 1 111 ? -15.166 -1.262 9.732 1.00 96.75 111 ILE A N 1
ATOM 885 C CA . ILE A 1 111 ? -15.271 0.119 9.252 1.00 96.75 111 ILE A CA 1
ATOM 886 C C . ILE A 1 111 ? -16.529 0.263 8.392 1.00 96.75 111 ILE A C 1
ATOM 888 O O . ILE A 1 111 ? -17.054 -0.723 7.872 1.00 96.75 111 ILE A O 1
ATOM 892 N N . ASN A 1 112 ? -16.988 1.496 8.206 1.00 95.00 112 ASN A N 1
ATOM 893 C CA . ASN A 1 112 ? -18.060 1.840 7.281 1.00 95.00 112 ASN A CA 1
ATOM 894 C C . ASN A 1 112 ? -17.477 2.569 6.066 1.00 95.00 112 ASN A C 1
ATOM 896 O O . ASN A 1 112 ? -17.231 3.777 6.119 1.00 95.00 112 ASN A O 1
ATOM 900 N N . TRP A 1 113 ? -17.245 1.849 4.975 1.00 93.25 113 TRP A N 1
ATOM 901 C CA . TRP A 1 113 ? -16.593 2.407 3.796 1.00 93.25 113 TRP A CA 1
ATOM 902 C C . TRP A 1 113 ? -17.437 3.457 3.057 1.00 93.25 113 TRP A C 1
ATOM 904 O O . TRP A 1 113 ? -18.625 3.244 2.818 1.00 93.25 113 TRP A O 1
ATOM 914 N N . GLN A 1 114 ? -16.817 4.597 2.719 1.00 91.56 114 GLN A N 1
ATOM 915 C CA . GLN A 1 114 ? -17.406 5.690 1.929 1.00 91.56 114 GLN A CA 1
ATOM 916 C C . GLN A 1 114 ? -16.311 6.425 1.125 1.00 91.56 114 GLN A C 1
ATOM 918 O O . GLN A 1 114 ? -15.318 6.842 1.728 1.00 91.56 114 GLN A O 1
ATOM 923 N N . PRO A 1 115 ? -16.471 6.645 -0.192 1.00 86.94 115 PRO A N 1
ATOM 924 C CA . PRO A 1 115 ? -15.442 7.252 -1.048 1.00 86.94 115 PRO A CA 1
ATOM 925 C C . PRO A 1 115 ? -14.878 8.582 -0.530 1.00 86.94 115 PRO A C 1
ATOM 927 O O . PRO A 1 115 ? -13.704 8.884 -0.724 1.00 86.94 115 PRO A O 1
ATOM 930 N N . GLU A 1 116 ? -15.704 9.382 0.141 1.00 88.25 116 GLU A N 1
ATOM 931 C CA . GLU A 1 116 ? -15.380 10.741 0.577 1.00 88.25 116 GLU A CA 1
ATOM 932 C C . GLU A 1 116 ? -14.592 10.786 1.895 1.00 88.25 116 GLU A C 1
ATOM 934 O O . GLU A 1 116 ? -14.128 11.853 2.312 1.00 88.25 116 GLU A O 1
ATOM 939 N N . LYS A 1 117 ? -14.446 9.647 2.585 1.00 92.50 117 LYS A N 1
ATOM 940 C CA . LYS A 1 117 ? -13.718 9.576 3.855 1.00 92.50 117 LYS A CA 1
ATOM 941 C C . LYS A 1 117 ? -12.214 9.657 3.647 1.00 92.50 117 LYS A C 1
ATOM 943 O O . LYS A 1 117 ? -11.642 9.082 2.727 1.00 92.50 117 LYS A O 1
ATOM 948 N N . THR A 1 118 ? -11.553 10.321 4.591 1.00 93.31 118 THR A N 1
ATOM 949 C CA . THR A 1 118 ? -10.089 10.325 4.647 1.00 93.31 118 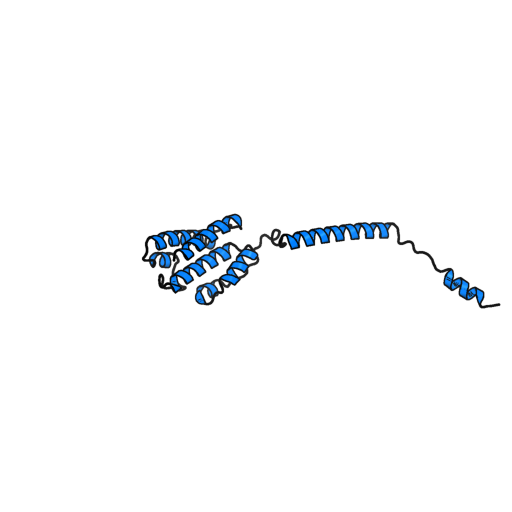THR A CA 1
ATOM 950 C C . THR A 1 118 ? -9.573 8.985 5.166 1.00 93.31 118 THR A C 1
ATOM 952 O O . THR A 1 118 ? -10.233 8.328 5.972 1.00 93.31 118 THR A O 1
ATOM 955 N N . ASN A 1 119 ? -8.350 8.614 4.794 1.00 95.00 119 ASN A N 1
ATOM 956 C CA . ASN A 1 119 ? -7.706 7.404 5.313 1.00 95.00 119 ASN A CA 1
ATOM 957 C C . ASN A 1 119 ? -7.643 7.380 6.852 1.00 95.00 119 ASN A C 1
ATOM 959 O O . ASN A 1 119 ? -7.882 6.353 7.484 1.00 95.00 119 ASN A O 1
ATOM 963 N N . GLN A 1 120 ? -7.380 8.537 7.466 1.00 96.06 120 GLN A N 1
ATOM 964 C CA . GLN A 1 120 ? -7.332 8.688 8.922 1.00 96.06 120 GLN A CA 1
ATOM 965 C C . GLN A 1 120 ? -8.702 8.457 9.576 1.00 96.06 120 GLN A C 1
ATOM 967 O O . GLN A 1 120 ? -8.774 7.974 10.705 1.00 96.06 120 GLN A O 1
ATOM 972 N N . THR A 1 121 ? -9.797 8.743 8.863 1.00 97.31 121 THR A N 1
ATOM 973 C CA . THR A 1 121 ? -11.153 8.406 9.315 1.00 97.31 121 THR A CA 1
ATOM 974 C C . THR A 1 121 ? -11.310 6.892 9.460 1.00 97.31 121 THR A C 1
ATOM 976 O O . THR A 1 121 ? -11.802 6.444 10.490 1.00 97.31 121 THR A O 1
ATOM 979 N N . TYR A 1 122 ? -10.816 6.098 8.505 1.00 97.19 122 TYR A N 1
ATOM 980 C CA . TYR A 1 122 ? -10.860 4.633 8.600 1.00 97.19 122 TYR A CA 1
ATOM 981 C C . TYR A 1 122 ? -10.023 4.083 9.753 1.00 97.19 122 TYR A C 1
ATOM 983 O O . TYR A 1 122 ? -10.465 3.177 10.453 1.00 97.19 122 TYR A O 1
ATOM 991 N N . VAL A 1 123 ? -8.845 4.660 10.004 1.00 97.75 123 VAL A N 1
ATOM 992 C CA . VAL A 1 123 ? -8.028 4.305 11.177 1.00 97.75 123 VAL A CA 1
ATOM 993 C C . VAL A 1 123 ? -8.788 4.582 12.478 1.00 97.75 123 VAL A C 1
ATOM 995 O O . VAL A 1 123 ? -8.759 3.770 13.400 1.00 97.75 123 VAL A O 1
ATOM 998 N N . ALA A 1 124 ? -9.490 5.713 12.565 1.00 97.50 124 ALA A N 1
ATOM 999 C CA . ALA A 1 124 ? -10.236 6.096 13.761 1.00 97.50 124 ALA A CA 1
ATOM 1000 C C . ALA A 1 124 ? -11.481 5.227 14.029 1.00 97.50 124 ALA A C 1
ATOM 1002 O O . ALA A 1 124 ? -11.906 5.145 15.180 1.00 97.50 124 ALA A O 1
ATOM 1003 N N . GLU A 1 125 ? -12.050 4.586 13.004 1.00 97.25 125 GLU A N 1
ATOM 1004 C CA . GLU A 1 125 ? -13.221 3.703 13.128 1.00 97.25 125 GLU A CA 1
ATOM 1005 C C . GLU A 1 125 ? -12.899 2.348 13.768 1.00 97.25 125 GLU A C 1
ATOM 1007 O O . GLU A 1 125 ? -13.773 1.728 14.375 1.00 97.25 125 GLU A O 1
ATOM 1012 N N . LEU A 1 126 ? -11.643 1.901 13.688 1.00 96.38 126 LEU A N 1
ATOM 1013 C CA . LEU A 1 126 ? -11.228 0.637 14.283 1.00 96.38 126 LEU A CA 1
ATOM 1014 C C . LEU A 1 126 ? -11.272 0.712 15.814 1.00 96.38 126 LEU A C 1
ATOM 1016 O O . LEU A 1 126 ? -10.509 1.441 16.447 1.00 96.38 126 LEU A O 1
ATOM 1020 N N . GLY A 1 127 ? -12.152 -0.092 16.414 1.00 91.50 127 GLY A N 1
ATOM 1021 C CA . GLY A 1 127 ? -12.312 -0.160 17.870 1.00 91.50 127 GLY A CA 1
ATOM 1022 C C . GLY A 1 127 ? -11.267 -1.021 18.593 1.00 91.50 127 GLY A C 1
ATOM 1023 O O . GLY A 1 127 ? -11.070 -0.862 19.794 1.00 91.50 127 GLY A O 1
ATOM 1024 N N . ASN A 1 128 ? -10.602 -1.945 17.892 1.00 94.69 128 ASN A N 1
ATOM 1025 C CA . ASN A 1 128 ? -9.539 -2.772 18.465 1.00 94.69 128 ASN A CA 1
ATOM 1026 C C . ASN A 1 128 ? -8.191 -2.043 18.350 1.00 94.69 128 ASN A C 1
ATOM 1028 O O . ASN A 1 128 ? -7.743 -1.763 17.241 1.00 94.69 128 ASN A O 1
ATOM 1032 N N . GLU A 1 129 ? -7.530 -1.781 19.481 1.00 93.81 129 GLU A N 1
ATOM 1033 C CA . GLU A 1 129 ? -6.272 -1.017 19.518 1.00 93.81 129 GLU A CA 1
ATOM 1034 C C . GLU A 1 129 ? -5.107 -1.685 18.768 1.00 93.81 129 GLU A C 1
ATOM 1036 O O . GLU A 1 129 ? -4.266 -0.986 18.201 1.00 93.81 129 GLU A O 1
ATOM 1041 N N . VAL A 1 130 ? -5.061 -3.021 18.709 1.00 94.38 130 VAL A N 1
ATOM 1042 C CA . VAL A 1 130 ? -4.046 -3.750 17.927 1.00 94.38 130 VAL A CA 1
ATOM 1043 C C . VAL A 1 130 ? -4.285 -3.517 16.438 1.00 94.38 130 VAL A C 1
ATOM 1045 O O . VAL A 1 130 ? -3.412 -2.986 15.755 1.00 94.38 130 VAL A O 1
ATOM 1048 N N . TYR A 1 131 ? -5.501 -3.791 15.951 1.00 95.50 131 TYR A N 1
ATOM 1049 C CA . TYR A 1 131 ? -5.838 -3.577 14.539 1.00 95.50 131 TYR A CA 1
ATOM 1050 C C . TYR A 1 131 ? -5.688 -2.117 14.124 1.00 95.50 131 TYR A C 1
ATOM 1052 O O . TYR A 1 131 ? -5.217 -1.831 13.029 1.00 95.50 131 TYR A O 1
ATOM 1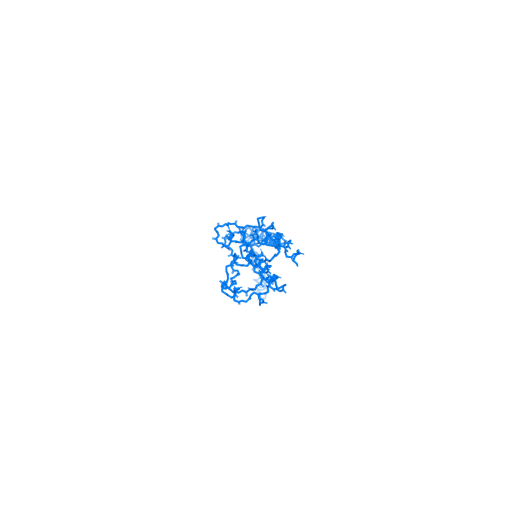060 N N . LYS A 1 132 ? -6.048 -1.187 15.007 1.00 97.00 132 LYS A N 1
ATOM 1061 C CA . LYS A 1 132 ? -5.881 0.243 14.779 1.00 97.00 132 LYS A CA 1
ATOM 1062 C C . LYS A 1 132 ? -4.413 0.633 14.633 1.00 97.00 132 LYS A C 1
ATOM 1064 O O . LYS A 1 132 ? -4.085 1.380 13.715 1.00 97.00 132 LYS A O 1
ATOM 1069 N N . THR A 1 133 ? -3.541 0.130 15.507 1.00 96.88 133 THR A N 1
ATOM 1070 C CA . THR A 1 133 ? -2.099 0.425 15.466 1.00 96.88 133 THR A CA 1
ATOM 1071 C C . THR A 1 133 ? -1.465 -0.117 14.187 1.00 96.88 133 THR A C 1
ATOM 1073 O O . THR A 1 133 ? -0.768 0.620 13.487 1.00 96.88 133 THR A O 1
ATOM 1076 N N . ASP A 1 134 ? -1.764 -1.368 13.835 1.00 96.69 134 ASP A N 1
ATOM 1077 C CA . ASP A 1 134 ? -1.202 -2.010 12.645 1.00 96.69 134 ASP A CA 1
ATOM 1078 C C . ASP A 1 134 ? -1.735 -1.360 11.358 1.00 96.69 134 ASP A C 1
ATOM 1080 O O . ASP A 1 134 ? -0.971 -1.033 10.445 1.00 96.69 134 ASP A O 1
ATOM 1084 N N . PHE A 1 135 ? -3.037 -1.066 11.301 1.00 98.12 135 PHE 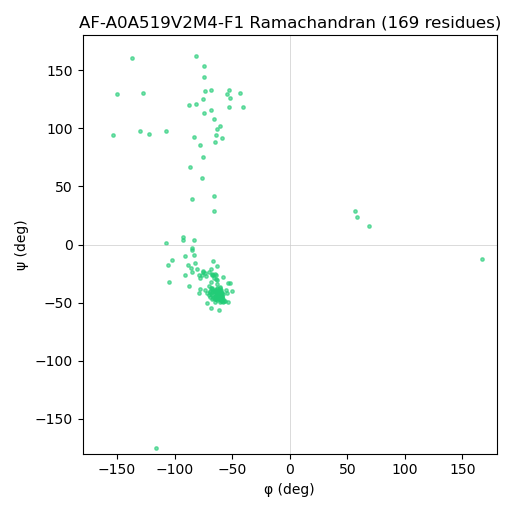A N 1
ATOM 1085 C CA . PHE A 1 135 ? -3.641 -0.394 10.152 1.00 98.12 135 PHE A CA 1
ATOM 1086 C C . PHE A 1 135 ? -3.180 1.061 9.999 1.00 98.12 135 PHE A C 1
ATOM 1088 O O . PHE A 1 135 ? -3.039 1.547 8.873 1.00 98.12 135 PHE A O 1
ATOM 1095 N N . ALA A 1 136 ? -2.898 1.765 11.100 1.00 97.88 136 ALA A N 1
ATOM 1096 C CA . ALA A 1 136 ? -2.314 3.103 11.054 1.00 97.88 136 ALA A CA 1
ATOM 1097 C C . ALA A 1 136 ? -0.922 3.087 10.404 1.00 97.88 136 ALA A C 1
ATOM 1099 O O . ALA A 1 136 ? -0.617 3.960 9.590 1.00 97.88 136 ALA A O 1
ATOM 1100 N N . ALA A 1 137 ? -0.099 2.076 10.705 1.00 97.12 137 ALA A N 1
ATOM 1101 C CA . ALA A 1 137 ? 1.214 1.913 10.084 1.00 97.12 137 ALA A CA 1
ATOM 1102 C C . ALA A 1 137 ? 1.104 1.654 8.570 1.00 97.12 137 ALA A C 1
ATOM 1104 O O . ALA A 1 137 ? 1.801 2.301 7.784 1.00 97.12 137 ALA A O 1
ATOM 1105 N N . LEU A 1 138 ? 0.181 0.780 8.152 1.00 97.69 138 LEU A N 1
ATOM 1106 C CA . LEU A 1 138 ? -0.100 0.532 6.732 1.00 97.69 138 LEU A CA 1
ATOM 1107 C C . LEU A 1 138 ? -0.628 1.781 6.018 1.00 97.69 138 LEU A C 1
ATOM 1109 O O . LEU A 1 138 ? -0.219 2.074 4.896 1.00 97.69 138 LEU A O 1
ATOM 1113 N N . THR A 1 139 ? -1.511 2.534 6.676 1.00 97.44 139 THR A N 1
ATOM 1114 C CA . THR A 1 139 ? -2.069 3.784 6.148 1.00 97.44 139 THR A CA 1
ATOM 1115 C C . THR A 1 139 ? -0.978 4.820 5.924 1.00 97.44 139 THR A C 1
ATOM 1117 O O . THR A 1 139 ? -0.909 5.411 4.850 1.00 97.44 139 THR A O 1
ATOM 1120 N N . LEU A 1 140 ? -0.079 4.992 6.893 1.00 95.19 140 LEU A N 1
ATOM 1121 C CA . LEU A 1 140 ? 1.045 5.910 6.769 1.00 95.19 140 LEU A CA 1
ATOM 1122 C C . LEU A 1 140 ? 1.959 5.514 5.601 1.00 95.19 140 LEU A C 1
ATOM 1124 O O . LEU A 1 140 ? 2.326 6.354 4.781 1.00 95.19 140 LEU A O 1
ATOM 1128 N N . GLN A 1 141 ? 2.296 4.227 5.492 1.00 93.50 141 GLN A N 1
ATOM 1129 C CA . GLN A 1 141 ? 3.109 3.708 4.395 1.00 93.50 141 GLN A CA 1
ATOM 1130 C C . GLN A 1 141 ? 2.446 3.949 3.032 1.00 93.50 141 GLN A C 1
ATOM 1132 O O . GLN A 1 141 ? 3.099 4.447 2.114 1.00 93.50 141 GLN A O 1
ATOM 1137 N N . PHE A 1 142 ? 1.149 3.656 2.914 1.00 95.19 142 PHE A N 1
ATOM 1138 C CA . PHE A 1 142 ? 0.363 3.952 1.719 1.00 95.19 142 PHE A CA 1
ATOM 1139 C C . PHE A 1 142 ? 0.394 5.444 1.374 1.00 95.19 142 PHE A C 1
ATOM 1141 O O . PHE A 1 142 ? 0.689 5.789 0.233 1.00 95.19 142 PHE A O 1
ATOM 1148 N N . GLU A 1 143 ? 0.146 6.332 2.339 1.00 93.19 143 GLU A N 1
ATOM 1149 C CA . GLU A 1 143 ? 0.124 7.780 2.113 1.00 93.19 143 GLU A CA 1
ATOM 1150 C C . GLU A 1 143 ? 1.471 8.307 1.613 1.00 93.19 143 GLU A C 1
ATOM 1152 O O . GLU A 1 143 ? 1.509 9.080 0.653 1.00 93.19 143 GLU A O 1
ATOM 1157 N N . TYR A 1 144 ? 2.582 7.839 2.189 1.00 91.69 144 TYR A N 1
ATOM 1158 C CA . TYR A 1 144 ? 3.921 8.212 1.727 1.00 91.69 144 TYR A CA 1
ATOM 1159 C C . TYR A 1 144 ? 4.204 7.763 0.292 1.00 91.69 144 TYR A C 1
ATOM 1161 O O . TYR A 1 144 ? 4.818 8.505 -0.469 1.00 91.69 144 TYR A O 1
ATOM 1169 N N . ILE A 1 145 ? 3.764 6.566 -0.093 1.00 91.38 145 ILE A N 1
ATOM 1170 C CA . ILE A 1 145 ? 4.006 6.009 -1.432 1.00 91.38 145 ILE A CA 1
ATOM 1171 C C . ILE A 1 145 ? 3.065 6.629 -2.468 1.00 91.38 145 ILE A C 1
ATOM 1173 O O . ILE A 1 145 ? 3.442 6.849 -3.619 1.00 91.38 145 ILE A O 1
ATOM 1177 N N . TRP A 1 146 ? 1.816 6.874 -2.077 1.00 86.62 146 TRP A N 1
ATOM 1178 C CA . TRP A 1 146 ? 0.775 7.316 -2.990 1.00 86.62 146 TRP A CA 1
ATOM 1179 C C . TRP A 1 146 ? 0.726 8.830 -3.159 1.00 86.62 146 TRP A C 1
ATOM 1181 O O . TRP A 1 146 ? 0.445 9.285 -4.263 1.00 86.62 146 TRP A O 1
ATOM 1191 N N . TYR A 1 147 ? 0.995 9.612 -2.117 1.00 85.44 147 TYR A N 1
ATOM 1192 C CA . TYR A 1 147 ? 1.006 11.077 -2.197 1.00 85.44 147 TYR A CA 1
ATOM 1193 C C . TYR A 1 147 ? 2.416 11.666 -2.188 1.00 85.44 147 TYR A C 1
ATOM 1195 O O . TYR A 1 147 ? 2.595 12.812 -2.595 1.00 85.44 147 TYR A O 1
ATOM 1203 N N . GLY A 1 148 ? 3.419 10.900 -1.759 1.00 77.81 148 GLY A N 1
ATOM 1204 C CA . GLY A 1 148 ? 4.816 11.286 -1.914 1.00 77.81 148 GLY A CA 1
ATOM 1205 C C . GLY A 1 148 ? 5.357 10.971 -3.309 1.00 77.81 148 GLY A C 1
ATOM 1206 O O . GLY A 1 148 ? 4.832 10.131 -4.040 1.00 77.81 148 GLY A O 1
ATOM 1207 N N . ASP A 1 149 ? 6.470 11.610 -3.657 1.00 72.62 149 ASP A N 1
ATOM 1208 C CA . ASP A 1 149 ? 7.278 11.276 -4.838 1.00 72.62 149 ASP A CA 1
ATOM 1209 C C . ASP A 1 149 ? 8.275 10.140 -4.534 1.00 72.62 149 ASP A C 1
ATOM 1211 O O . ASP A 1 149 ? 9.434 10.160 -4.954 1.00 72.62 149 ASP A O 1
ATOM 1215 N N . PHE A 1 150 ? 7.848 9.143 -3.754 1.00 78.25 150 PHE A N 1
ATOM 1216 C CA . PHE A 1 150 ? 8.708 8.024 -3.393 1.00 78.25 150 PHE A CA 1
ATOM 1217 C C . PHE A 1 150 ? 8.744 6.993 -4.524 1.00 78.25 150 PHE A C 1
ATOM 1219 O O . PHE A 1 150 ? 7.719 6.435 -4.921 1.00 78.25 150 PHE A O 1
ATOM 1226 N N . TYR A 1 151 ? 9.941 6.733 -5.046 1.00 80.56 151 TYR A N 1
ATOM 1227 C CA . TYR A 1 151 ? 10.146 5.660 -6.009 1.00 80.56 151 TYR A CA 1
ATOM 1228 C C . TYR A 1 151 ? 10.093 4.309 -5.299 1.00 80.56 151 TYR A C 1
ATOM 1230 O O . TYR A 1 151 ? 10.753 4.114 -4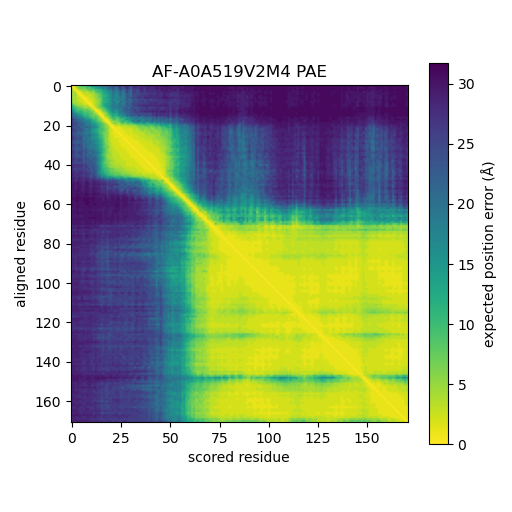.281 1.00 80.56 151 TYR A O 1
ATOM 1238 N N . ILE A 1 152 ? 9.331 3.377 -5.867 1.00 86.75 152 ILE A N 1
ATOM 1239 C CA . ILE A 1 152 ? 9.189 2.026 -5.343 1.00 86.75 152 ILE A CA 1
ATOM 1240 C C . ILE A 1 152 ? 9.477 1.025 -6.463 1.00 86.75 152 ILE A C 1
ATOM 1242 O O . ILE A 1 152 ? 8.962 1.132 -7.580 1.00 86.75 152 ILE A O 1
ATOM 1246 N N . ASP A 1 153 ? 10.334 0.066 -6.153 1.00 89.06 153 ASP A N 1
ATOM 1247 C CA . ASP A 1 153 ? 10.742 -1.032 -7.020 1.00 89.06 153 ASP A CA 1
ATOM 1248 C C . ASP A 1 153 ? 10.313 -2.376 -6.425 1.00 89.06 153 ASP A C 1
ATOM 1250 O O . ASP A 1 153 ? 9.606 -2.439 -5.421 1.00 89.06 153 ASP A O 1
ATOM 1254 N N . ARG A 1 154 ? 10.722 -3.472 -7.066 1.00 89.56 154 ARG A N 1
ATOM 1255 C CA . ARG A 1 154 ? 10.371 -4.823 -6.626 1.00 89.56 154 ARG A CA 1
ATOM 1256 C C . ARG A 1 154 ? 10.858 -5.117 -5.209 1.00 89.56 154 ARG A C 1
ATOM 1258 O O . ARG A 1 154 ? 10.106 -5.667 -4.410 1.00 89.56 154 ARG A O 1
ATOM 1265 N N . ASP A 1 155 ? 12.109 -4.768 -4.932 1.00 90.94 155 ASP A N 1
ATOM 1266 C CA . ASP A 1 155 ? 12.790 -5.141 -3.695 1.00 90.94 155 ASP A CA 1
ATOM 1267 C C . ASP A 1 155 ? 12.197 -4.381 -2.505 1.00 90.94 155 ASP A C 1
ATOM 1269 O O . ASP A 1 155 ? 12.035 -4.938 -1.421 1.00 90.94 155 ASP A O 1
ATOM 1273 N N . SER A 1 156 ? 11.806 -3.123 -2.726 1.00 90.12 156 SER A N 1
ATOM 1274 C CA . SER A 1 156 ? 11.083 -2.314 -1.742 1.00 90.12 156 SER A CA 1
ATOM 1275 C C . SER A 1 156 ? 9.589 -2.643 -1.653 1.00 90.12 156 SER A C 1
ATOM 1277 O O . SER A 1 156 ? 9.008 -2.454 -0.589 1.00 90.12 156 SER A O 1
ATOM 1279 N N . PHE A 1 157 ? 8.962 -3.165 -2.712 1.00 94.38 157 PHE A N 1
ATOM 1280 C CA . PHE A 1 157 ? 7.550 -3.567 -2.710 1.00 94.38 157 PHE A CA 1
ATOM 1281 C C . PHE A 1 157 ? 7.278 -4.834 -1.891 1.00 94.38 157 PHE A C 1
ATOM 1283 O O . PHE A 1 157 ? 6.288 -4.892 -1.163 1.00 94.38 157 PHE A O 1
ATOM 1290 N N . GLU A 1 158 ? 8.136 -5.847 -1.986 1.00 94.94 158 GLU A N 1
ATOM 1291 C CA . GLU A 1 158 ? 7.918 -7.142 -1.329 1.00 94.94 158 GLU A CA 1
ATOM 1292 C C . GLU A 1 158 ? 7.644 -7.047 0.193 1.00 94.94 158 GLU A C 1
ATOM 1294 O O . GLU A 1 158 ? 6.626 -7.582 0.643 1.00 94.94 158 GLU A O 1
ATOM 1299 N N . PRO A 1 159 ? 8.439 -6.323 1.011 1.00 96.06 159 PRO A N 1
ATOM 1300 C CA . PRO A 1 159 ? 8.144 -6.178 2.443 1.00 96.06 159 PRO A CA 1
ATOM 1301 C C . PRO A 1 159 ? 6.835 -5.418 2.728 1.00 96.06 159 PRO A C 1
ATOM 1303 O O . PRO A 1 159 ? 6.201 -5.620 3.768 1.00 96.06 159 PRO A O 1
ATOM 1306 N N . ILE A 1 160 ? 6.394 -4.561 1.804 1.00 95.81 160 ILE A N 1
ATOM 1307 C CA . ILE A 1 160 ? 5.128 -3.822 1.908 1.00 95.81 160 ILE A CA 1
ATOM 1308 C C . ILE A 1 160 ? 3.971 -4.786 1.694 1.00 95.81 160 ILE A C 1
ATOM 1310 O O . ILE A 1 160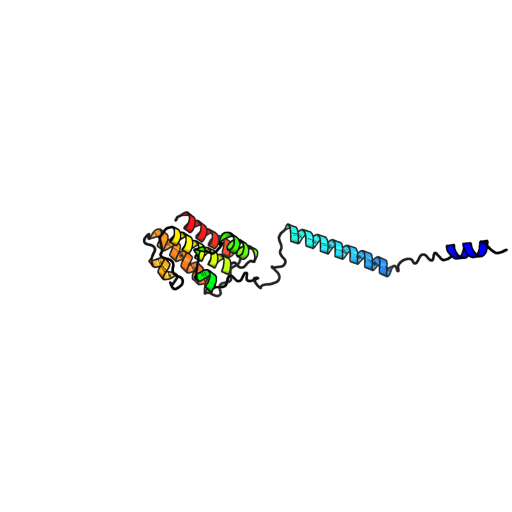 ? 3.067 -4.872 2.523 1.00 95.81 160 ILE A O 1
ATOM 1314 N N . ASN A 1 161 ? 4.041 -5.569 0.617 1.00 96.56 161 ASN A N 1
ATOM 1315 C CA . ASN A 1 161 ? 3.074 -6.616 0.318 1.00 96.56 161 ASN A CA 1
ATOM 1316 C C . ASN A 1 161 ? 2.921 -7.602 1.488 1.00 96.56 161 ASN A C 1
ATOM 1318 O O . ASN A 1 161 ? 1.804 -7.961 1.868 1.00 96.56 161 ASN A O 1
ATOM 1322 N N . GLN A 1 162 ? 4.036 -7.984 2.112 1.00 96.75 162 GLN A N 1
ATOM 1323 C CA . GLN A 1 162 ? 4.035 -8.843 3.296 1.00 96.75 162 GLN A CA 1
ATOM 1324 C C . GLN A 1 162 ? 3.325 -8.193 4.487 1.00 96.75 162 GLN A C 1
ATOM 1326 O O . GLN A 1 162 ? 2.486 -8.846 5.103 1.00 96.75 162 GLN A O 1
ATOM 1331 N N . SER A 1 163 ? 3.581 -6.912 4.768 1.00 97.06 163 SER A N 1
ATOM 1332 C CA . SER A 1 163 ? 2.906 -6.175 5.850 1.00 97.06 163 SER A CA 1
ATOM 1333 C C . SER A 1 163 ? 1.382 -6.139 5.659 1.00 97.06 163 SER A C 1
ATOM 1335 O O . SER A 1 163 ? 0.629 -6.440 6.586 1.00 97.06 163 SER A O 1
ATOM 1337 N N . PHE A 1 164 ? 0.912 -5.855 4.438 1.00 97.75 164 PHE A N 1
ATOM 1338 C CA . PHE A 1 164 ? -0.518 -5.890 4.106 1.00 97.75 164 PHE A CA 1
ATOM 1339 C C . PHE A 1 164 ? -1.113 -7.297 4.224 1.00 97.75 164 PHE A C 1
ATOM 1341 O O . PHE A 1 164 ? -2.216 -7.472 4.744 1.00 97.75 164 PHE A O 1
ATOM 1348 N N . THR A 1 165 ? -0.395 -8.312 3.745 1.00 95.94 165 THR A N 1
ATOM 1349 C CA . THR A 1 165 ? -0.841 -9.709 3.814 1.00 95.94 165 THR A CA 1
ATOM 1350 C C . THR A 1 165 ? -0.961 -10.174 5.263 1.00 95.94 165 THR A C 1
ATOM 1352 O O . THR A 1 165 ? -1.973 -10.763 5.635 1.00 95.94 165 THR A O 1
ATOM 1355 N N . GLN A 1 166 ? 0.036 -9.864 6.094 1.00 96.69 166 GLN A N 1
ATOM 1356 C CA . GLN A 1 166 ? 0.057 -10.227 7.506 1.00 96.69 166 GLN A CA 1
ATOM 1357 C C . GLN A 1 166 ? -1.108 -9.593 8.268 1.00 96.69 166 GLN A C 1
ATOM 1359 O O . GLN A 1 166 ? -1.808 -10.300 8.988 1.00 96.69 166 GLN A O 1
ATOM 1364 N N . PHE A 1 167 ? -1.359 -8.297 8.074 1.00 97.50 167 PHE A N 1
ATOM 1365 C CA . PHE A 1 167 ? -2.505 -7.627 8.688 1.00 97.50 167 PHE A CA 1
ATOM 1366 C C . PHE A 1 167 ? -3.827 -8.289 8.283 1.00 97.50 167 PHE A C 1
ATOM 1368 O O . PHE A 1 167 ? -4.625 -8.666 9.136 1.00 97.50 167 PHE A O 1
ATOM 1375 N N . ASN A 1 168 ? -4.036 -8.524 6.983 1.00 95.44 168 ASN A N 1
ATOM 1376 C CA . ASN A 1 168 ? -5.277 -9.121 6.484 1.00 95.44 168 ASN A CA 1
ATOM 1377 C C . ASN A 1 168 ? -5.515 -10.563 6.970 1.00 95.44 168 ASN A C 1
ATOM 1379 O O . ASN A 1 168 ? -6.670 -10.985 7.054 1.00 95.44 168 ASN A O 1
ATOM 1383 N N . GLN A 1 169 ? -4.454 -11.310 7.294 1.00 94.25 169 GLN A N 1
ATOM 1384 C CA . GLN A 1 169 ? -4.533 -12.648 7.895 1.00 94.25 169 GLN A CA 1
ATOM 1385 C C . GLN A 1 169 ? -4.904 -12.628 9.387 1.00 94.25 169 GLN A C 1
ATOM 1387 O O . GLN A 1 169 ? -5.369 -13.642 9.904 1.00 94.25 169 GLN A O 1
ATOM 1392 N N . GLN A 1 170 ? -4.674 -11.512 10.083 1.00 92.19 170 GLN A N 1
ATOM 1393 C CA . GLN A 1 170 ? -4.975 -11.346 11.511 1.00 92.19 170 GLN A CA 1
ATOM 1394 C C . GLN A 1 170 ? -6.403 -10.848 11.784 1.00 92.19 170 GLN A C 1
ATOM 1396 O O . GLN A 1 170 ? -6.870 -10.938 12.924 1.00 92.19 170 GLN A O 1
ATOM 1401 N N . LEU A 1 171 ? -7.060 -10.295 10.760 1.00 88.25 171 LEU A N 1
ATOM 1402 C CA . LEU A 1 171 ? -8.456 -9.848 10.776 1.00 88.25 171 LEU A CA 1
ATOM 1403 C C . LEU A 1 171 ? -9.442 -11.022 10.784 1.00 88.25 171 LEU A C 1
ATOM 1405 O O . LEU A 1 171 ? -10.504 -10.879 11.422 1.00 88.25 171 LEU A O 1
#

Radius of gyration: 31.66 Å; Cα contacts (8 Å, |Δi|>4): 106; chains: 1; bounding box: 50×43×111 Å

Secondary structure (DSSP, 8-state):
--SHHHHHHHHTT-------HHHHHHHHHHHHHHHHHHHHHHHHHHTT--TTTT--S-------HHHHHH-TTS--HHHHHHHHHHTT-HHHHHHHHHHHHHHHHHHTTSS---TTS-HHHHHHH--SHHHHHHHHHHHHHHHHHHHS-----HHHHHHHHHHHHHHHHH-

Foldseek 3Di:
DDDVVVVVVVPVPPPPPPPPVVVVVVVVVVVVVVVVVVVVVVVCVVVVVDVLVVPPDQPDPCPPPVNCLQDLPPDPLVVQLVVCVSSQVLLSNLVSLLSVLVVLCVVVVQADRDSPDDQVNRLVSHPDPVLSVLSVVSSVVNCCSNVNPDDDGDVNSVVNSVSSVVSSVVD

Sequence (171 aa):
MGVGRWFAKLFSGGGKHLPNTAFLIFLKYAAIVLAVALIVFIVMKIFGLDLKFLTGKSKTVDIPYEESLENIHEIDFEDHLENAINSGNYRLAVRLLYLKTLKHLTDRNLINWQPEKTNQTYVAELGNEVYKTDFAALTLQFEYIWYGDFYIDRDSFEPINQSFTQFNQQL

pLDDT: mean 81.62, std 16.91, range [39.41, 98.12]

Mean predicted aligned error: 15.16 Å

Solvent-accessible surface area (backbone atoms only — not comparable to full-atom values): 10157 Å² total; per-residue (Å²): 140,82,65,70,72,59,60,53,58,72,65,69,67,72,71,79,75,69,70,53,68,68,57,54,52,49,52,52,54,52,51,50,54,51,51,51,51,50,51,51,51,50,52,32,63,74,69,66,55,62,84,56,85,82,43,99,60,63,62,73,82,73,71,55,73,63,64,62,45,74,42,60,86,77,57,61,59,68,64,51,35,51,49,22,54,76,43,61,27,40,62,57,26,51,51,47,54,51,51,52,48,52,42,57,34,34,79,67,69,48,37,82,85,57,71,89,60,54,73,67,54,55,38,68,49,37,83,49,68,66,62,23,54,57,47,41,54,52,50,51,53,46,47,46,45,70,75,39,92,55,87,61,50,70,82,67,39,50,64,52,54,48,52,55,50,53,54,66,72,73,109